Protein AF-A0A2U1LXU2-F1 (afdb_monomer)

Radius of gyration: 12.13 Å; Cα contacts (8 Å, |Δi|>4): 63; chains: 1; bounding box: 36×24×26 Å

Sequence (59 aa):
MFHNYLGCVKYPQGRCFVRPSGTEDAVRVYAEANIQETADELAFSFSKVVDQFLGFSSS

InterPro domains:
  IPR005843 Alpha-D-phosphohexomutase, C-terminal [PF00408] (10-43)
  IPR036900 Alpha-D-phosphohexomutase, C-terminal domain superfamily [SSF55957] (9-55)

Nearest PDB structures (foldseek):
  2dkc-assembly1_A  TM=9.296E-01  e=2.008E-03  Candida albicans
  2dkd-assembly2_B  TM=9.382E-01  e=4.775E-03  Candida albicans
  5oaw-assembly1_A  TM=9.546E-01  e=8.139E-03  Aspergillus lentulus
  5oaw-assembly2_B  TM=9.506E-01  e=1.387E-02  Aspergillus lentulus
  2gia-assembly1_G  TM=4.651E-01  e=4.892E+00  Trypanosoma brucei brucei TREU927

Structure (mmCIF, N/CA/C/O backbone):
data_AF-A0A2U1LXU2-F1
#
_entry.id   AF-A0A2U1LXU2-F1
#
loop_
_atom_site.group_PDB
_atom_site.id
_atom_site.type_symbol
_atom_site.label_atom_id
_atom_site.label_alt_id
_atom_site.label_comp_id
_atom_site.label_asym_id
_atom_site.label_entity_id
_atom_site.label_seq_id
_atom_site.pdbx_PDB_ins_code
_atom_site.Cartn_x
_atom_site.Cartn_y
_atom_site.Cartn_z
_atom_site.occupancy
_atom_site.B_iso_or_equiv
_atom_site.auth_seq_id
_atom_site.auth_comp_id
_atom_site.auth_asym_id
_atom_site.auth_atom_id
_atom_site.pdbx_PDB_model_num
ATOM 1 N N . MET A 1 1 ? -5.595 -8.338 -17.703 1.00 39.56 1 MET A N 1
ATOM 2 C CA . MET A 1 1 ? -6.268 -9.147 -16.662 1.00 39.56 1 MET A CA 1
ATOM 3 C C . MET A 1 1 ? -5.478 -8.971 -15.371 1.00 39.56 1 MET A C 1
ATOM 5 O O . MET A 1 1 ? -4.513 -9.685 -15.153 1.00 39.56 1 MET A O 1
ATOM 9 N N . PHE A 1 2 ? -5.787 -7.935 -14.587 1.00 42.41 2 PHE A N 1
ATOM 10 C CA . PHE A 1 2 ? -5.069 -7.637 -13.343 1.00 42.41 2 PHE A CA 1
ATOM 11 C C . PHE A 1 2 ? -5.698 -8.429 -12.188 1.00 42.41 2 PHE A C 1
ATOM 13 O O . PHE A 1 2 ? -6.912 -8.361 -11.984 1.00 42.41 2 PHE A O 1
ATOM 20 N N . HIS A 1 3 ? -4.867 -9.210 -11.492 1.00 44.03 3 HIS A N 1
ATOM 21 C CA . HIS A 1 3 ? -5.203 -10.077 -10.358 1.00 44.03 3 HIS A CA 1
ATOM 22 C C . HIS A 1 3 ? -6.067 -9.355 -9.309 1.00 44.03 3 HIS A C 1
ATOM 24 O O . HIS A 1 3 ? -5.566 -8.555 -8.530 1.00 44.03 3 HIS A O 1
ATOM 30 N N . ASN A 1 4 ? -7.365 -9.669 -9.276 1.00 44.56 4 ASN A N 1
ATOM 31 C CA . ASN A 1 4 ? -8.340 -9.104 -8.332 1.00 44.56 4 ASN A CA 1
ATOM 32 C C . ASN A 1 4 ? -8.599 -9.988 -7.091 1.00 44.56 4 ASN A C 1
ATOM 34 O O . ASN A 1 4 ? -9.447 -9.658 -6.272 1.00 44.56 4 ASN A O 1
ATOM 3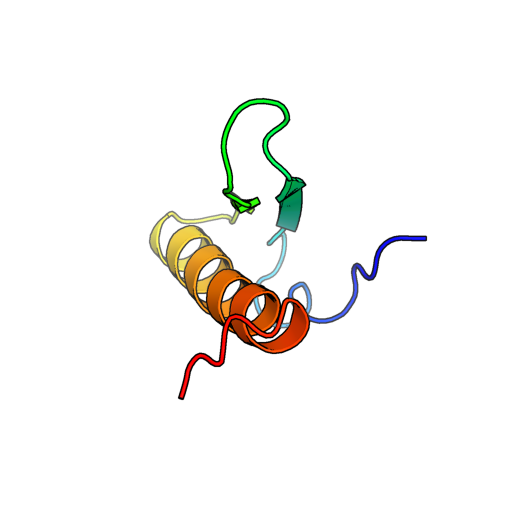8 N N . TYR A 1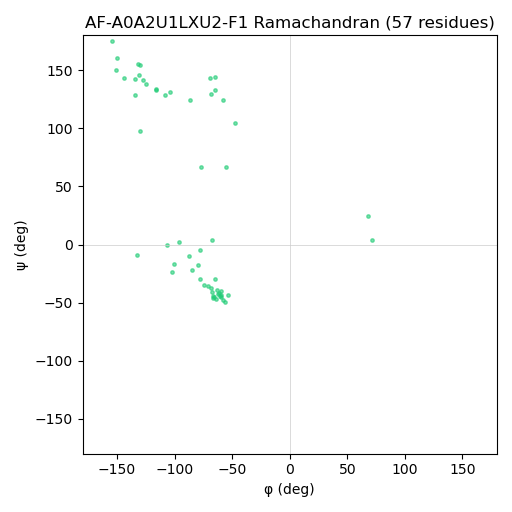 5 ? -7.916 -11.127 -6.933 1.00 45.41 5 TYR A N 1
ATOM 39 C CA . TYR A 1 5 ? -8.467 -12.221 -6.115 1.00 45.41 5 TYR A CA 1
ATOM 40 C C . TYR A 1 5 ? -7.845 -12.477 -4.736 1.00 45.41 5 TYR A C 1
ATOM 42 O O . TYR A 1 5 ? -8.343 -13.344 -4.028 1.00 45.41 5 TYR A O 1
ATOM 50 N N . LEU A 1 6 ? -6.822 -11.738 -4.297 1.00 49.28 6 LEU A N 1
ATOM 51 C CA . LEU A 1 6 ? -6.168 -12.037 -3.008 1.00 49.28 6 LEU A CA 1
ATOM 52 C C . LEU A 1 6 ? -6.600 -11.147 -1.827 1.00 49.28 6 LEU A C 1
ATOM 54 O O . LEU A 1 6 ? -6.413 -11.550 -0.684 1.00 49.28 6 LEU A O 1
ATOM 58 N N . GLY A 1 7 ? -7.235 -9.992 -2.062 1.00 46.41 7 GLY A N 1
ATOM 59 C CA . GLY A 1 7 ? -7.644 -9.067 -0.987 1.00 46.41 7 GLY A CA 1
ATOM 60 C C . GLY A 1 7 ? -9.131 -9.096 -0.600 1.00 46.41 7 GLY A C 1
ATOM 61 O O . GLY A 1 7 ? -9.478 -8.742 0.523 1.00 46.41 7 GLY A O 1
ATOM 62 N N . CYS A 1 8 ? -10.02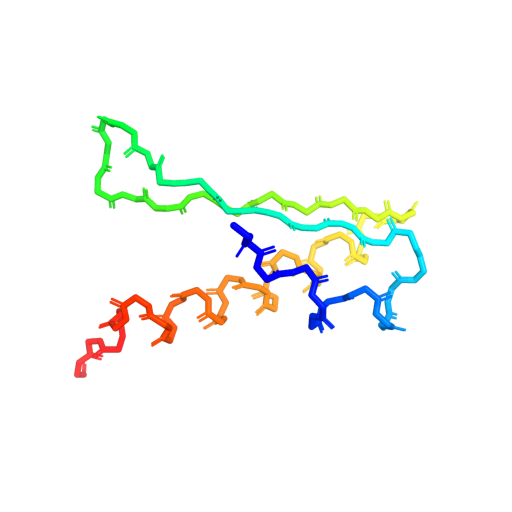4 -9.530 -1.501 1.00 44.47 8 CYS A N 1
ATOM 63 C CA . CYS A 1 8 ? -11.469 -9.295 -1.347 1.00 44.47 8 CYS A CA 1
ATOM 64 C C . CYS A 1 8 ? -12.179 -10.255 -0.370 1.00 44.47 8 CYS A C 1
ATOM 66 O O . CYS A 1 8 ? -13.285 -9.962 0.075 1.00 44.47 8 CYS A O 1
ATOM 68 N N . VAL A 1 9 ? -11.572 -11.398 -0.024 1.00 51.59 9 VAL A N 1
ATOM 69 C CA . VAL A 1 9 ? -12.226 -12.413 0.830 1.00 51.59 9 VAL A CA 1
ATOM 70 C C . VAL A 1 9 ? -12.197 -12.015 2.309 1.00 51.59 9 VAL A C 1
ATOM 72 O O . VAL A 1 9 ? -13.101 -12.364 3.061 1.00 51.59 9 VAL A O 1
ATOM 75 N N . LYS A 1 10 ? -11.173 -11.264 2.733 1.00 60.38 10 LYS A N 1
ATOM 76 C CA . LYS A 1 10 ? -10.990 -10.865 4.137 1.00 60.38 10 LYS A CA 1
ATOM 77 C C . LYS A 1 10 ? -11.767 -9.597 4.506 1.00 60.38 10 LYS A C 1
ATOM 79 O O . LYS A 1 10 ? -12.079 -9.394 5.674 1.00 60.38 10 LYS A O 1
ATOM 84 N N . TYR A 1 11 ? -12.111 -8.779 3.512 1.00 64.81 11 TYR A N 1
ATOM 85 C CA . TYR A 1 11 ? -12.760 -7.486 3.697 1.00 64.81 11 TYR A CA 1
ATOM 86 C C . TYR A 1 11 ? -13.981 -7.392 2.778 1.00 64.81 11 TYR A C 1
ATOM 88 O O . TYR A 1 11 ? -13.821 -7.101 1.590 1.00 64.81 11 TYR A O 1
ATOM 96 N N . PRO A 1 12 ? -15.203 -7.665 3.275 1.00 62.59 12 PRO A N 1
ATOM 97 C CA . PRO A 1 12 ? -16.399 -7.539 2.454 1.00 62.59 12 PRO A CA 1
ATOM 98 C C . PRO A 1 12 ? -16.495 -6.100 1.931 1.00 62.59 12 PRO A C 1
ATOM 100 O O . PRO A 1 12 ? -16.452 -5.152 2.708 1.00 62.59 12 PRO A O 1
ATOM 103 N N . GLN A 1 13 ? -16.591 -5.954 0.605 1.00 72.62 13 GLN A N 1
ATOM 104 C CA . GLN A 1 13 ? -16.554 -4.678 -0.136 1.00 72.62 13 GLN A CA 1
ATOM 105 C C . GLN A 1 13 ? -15.193 -3.962 -0.198 1.00 72.62 13 GLN A C 1
ATOM 107 O O . GLN A 1 13 ? -15.108 -2.890 -0.789 1.00 72.62 13 GLN A O 1
ATOM 112 N N . GLY A 1 14 ? -14.122 -4.556 0.331 1.00 76.81 14 GLY A N 1
ATOM 113 C CA . GLY A 1 14 ? -12.773 -4.017 0.198 1.00 76.81 14 GLY A CA 1
ATOM 114 C C . GLY A 1 14 ? -12.276 -4.100 -1.246 1.00 76.81 14 GLY A C 1
ATOM 115 O O . GLY A 1 14 ? -12.336 -5.164 -1.872 1.00 76.81 14 GLY A O 1
ATOM 116 N N . ARG A 1 15 ? -11.766 -2.989 -1.781 1.00 83.50 15 ARG A N 1
ATOM 117 C CA . ARG A 1 15 ? -11.130 -2.931 -3.106 1.00 83.50 15 ARG A CA 1
ATOM 118 C C . ARG A 1 15 ? -9.760 -2.298 -2.978 1.00 83.50 15 ARG A C 1
ATOM 120 O O . ARG A 1 15 ? -9.566 -1.361 -2.213 1.00 83.50 15 ARG A O 1
ATOM 127 N N . CYS A 1 16 ? -8.808 -2.815 -3.738 1.00 86.00 16 CYS A N 1
ATOM 128 C CA . CYS A 1 16 ? -7.472 -2.250 -3.809 1.00 86.00 16 CYS A CA 1
ATOM 129 C C . CYS A 1 16 ? -6.925 -2.369 -5.226 1.00 86.00 16 CYS A C 1
ATOM 131 O O . CYS A 1 16 ? -7.193 -3.341 -5.935 1.00 86.00 16 CYS A O 1
ATOM 133 N N . PHE A 1 17 ? -6.179 -1.358 -5.651 1.00 85.62 17 PHE A N 1
ATOM 134 C CA . PHE A 1 17 ? -5.498 -1.365 -6.935 1.00 85.62 17 PHE A CA 1
ATOM 135 C C . PHE A 1 17 ? -4.221 -0.537 -6.870 1.00 85.62 17 PHE A C 1
ATOM 137 O O . PHE A 1 17 ? -4.014 0.293 -5.983 1.00 85.62 17 PHE A O 1
ATOM 144 N N . VAL A 1 18 ? -3.347 -0.799 -7.832 1.00 88.50 18 VAL A N 1
ATOM 145 C CA . VAL A 1 18 ? -1.989 -0.274 -7.861 1.00 88.50 18 VAL A CA 1
ATOM 146 C C . VAL A 1 18 ? -1.772 0.444 -9.178 1.00 88.50 18 VAL A C 1
ATOM 148 O O . VAL A 1 18 ? -2.191 -0.044 -10.231 1.00 88.50 18 VAL A O 1
ATOM 151 N N . ARG A 1 19 ? -1.109 1.598 -9.127 1.00 90.25 19 ARG A N 1
ATOM 152 C CA . ARG A 1 19 ? -0.720 2.350 -10.317 1.00 90.25 19 ARG A CA 1
ATOM 153 C C . ARG A 1 19 ? 0.735 2.815 -10.202 1.00 90.25 19 ARG A C 1
ATOM 155 O O . ARG A 1 19 ? 1.069 3.467 -9.212 1.00 90.25 19 ARG A O 1
ATOM 162 N N . PRO A 1 20 ? 1.589 2.555 -11.205 1.00 88.69 20 PRO A N 1
ATOM 163 C CA . PRO A 1 20 ? 2.899 3.195 -11.262 1.00 88.69 20 PRO A CA 1
ATOM 164 C C . PRO A 1 20 ? 2.749 4.711 -11.463 1.00 88.69 20 PRO A C 1
ATOM 166 O O . PRO A 1 20 ? 1.836 5.168 -12.163 1.00 88.69 20 PRO A O 1
ATOM 169 N N . SER A 1 21 ? 3.628 5.498 -10.840 1.00 87.19 21 SER A N 1
ATOM 170 C CA . SER A 1 21 ? 3.749 6.924 -11.147 1.00 87.19 21 SER A CA 1
ATOM 171 C C . SER A 1 21 ? 4.332 7.102 -12.549 1.00 87.19 21 SER A C 1
ATOM 173 O O . SER A 1 21 ? 5.184 6.333 -12.979 1.00 87.19 21 SER A O 1
ATOM 175 N N . GLY A 1 22 ? 3.86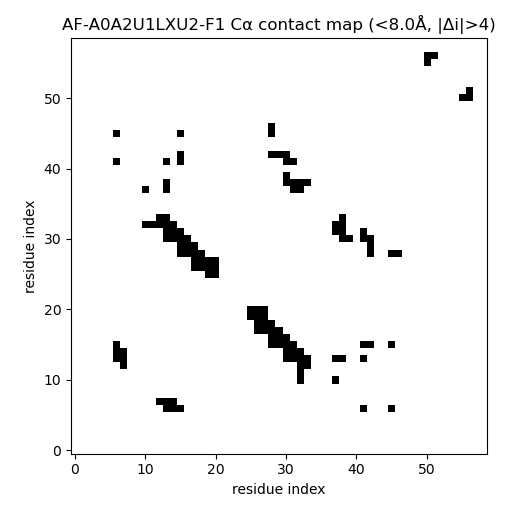2 8.116 -13.276 1.00 88.75 22 GLY A N 1
ATOM 176 C CA . GLY A 1 22 ? 4.423 8.473 -14.584 1.00 88.75 22 GLY A CA 1
ATOM 177 C C . GLY A 1 22 ? 5.600 9.447 -14.499 1.00 88.75 22 GLY A C 1
ATOM 178 O O . GLY A 1 22 ? 6.238 9.712 -15.511 1.00 88.75 22 GLY A O 1
ATOM 179 N N . THR A 1 23 ? 5.852 10.014 -13.318 1.00 90.69 23 THR A N 1
ATOM 180 C CA . THR A 1 23 ?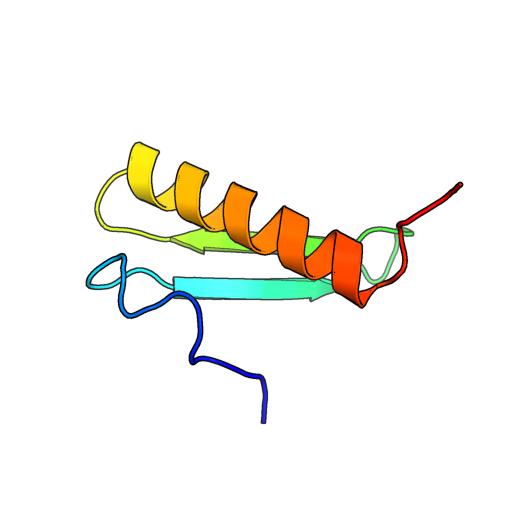 6.790 11.132 -13.115 1.00 90.69 23 THR A CA 1
ATOM 181 C C . THR A 1 23 ? 7.752 10.921 -11.952 1.00 90.69 23 THR A C 1
ATOM 183 O O . THR A 1 23 ? 8.673 11.710 -11.781 1.00 90.69 23 THR A O 1
ATOM 186 N N . GLU A 1 24 ? 7.546 9.885 -11.144 1.00 91.31 24 GLU A N 1
ATOM 187 C CA . GLU A 1 24 ? 8.393 9.551 -9.999 1.00 91.31 24 GLU A CA 1
ATOM 188 C C . GLU A 1 24 ? 8.764 8.077 -10.072 1.00 91.31 24 GLU A C 1
ATOM 190 O O . GLU A 1 24 ? 7.997 7.269 -10.601 1.00 91.31 24 GLU A O 1
ATOM 195 N N . ASP A 1 25 ? 9.894 7.724 -9.472 1.00 87.81 25 ASP A N 1
ATOM 196 C CA . ASP A 1 25 ? 10.256 6.331 -9.225 1.00 87.81 25 ASP A CA 1
ATOM 197 C C . ASP A 1 25 ? 9.463 5.794 -8.022 1.00 87.81 25 ASP A C 1
ATOM 199 O O . ASP A 1 25 ? 9.974 5.611 -6.922 1.00 87.81 25 ASP A O 1
ATOM 203 N N . ALA A 1 26 ? 8.146 5.679 -8.197 1.00 87.19 26 ALA A N 1
ATOM 204 C CA . ALA A 1 26 ? 7.224 5.293 -7.140 1.00 87.19 26 ALA A CA 1
ATOM 205 C C . ALA A 1 26 ? 6.001 4.561 -7.693 1.00 87.19 26 ALA A C 1
ATOM 207 O O . ALA A 1 26 ? 5.498 4.844 -8.785 1.00 87.19 26 ALA A O 1
ATOM 208 N N . VAL A 1 27 ? 5.457 3.663 -6.876 1.00 89.06 27 VAL A N 1
ATOM 209 C CA . VAL A 1 27 ? 4.197 2.967 -7.137 1.00 89.06 27 VAL A CA 1
ATOM 210 C C . VAL A 1 27 ? 3.179 3.367 -6.076 1.00 89.06 27 VAL A C 1
ATOM 212 O O . VAL A 1 27 ? 3.483 3.398 -4.888 1.00 89.06 27 VAL A O 1
ATOM 215 N N . ARG A 1 28 ? 1.958 3.698 -6.507 1.00 89.25 28 ARG A N 1
ATOM 216 C CA . ARG A 1 28 ? 0.869 4.126 -5.625 1.00 89.25 28 ARG A CA 1
ATOM 217 C C . ARG A 1 28 ? -0.134 3.004 -5.438 1.00 89.25 28 ARG A C 1
ATOM 219 O O . ARG A 1 28 ? -0.609 2.423 -6.415 1.00 89.25 28 ARG A O 1
ATOM 226 N N . VAL A 1 29 ? -0.476 2.746 -4.183 1.00 89.38 29 VAL A N 1
ATOM 227 C CA . VAL A 1 29 ? -1.496 1.782 -3.777 1.00 89.38 29 VAL A CA 1
ATOM 228 C C . VAL A 1 29 ? -2.702 2.560 -3.271 1.00 89.38 29 VAL A C 1
ATOM 230 O O . VAL A 1 29 ? -2.563 3.436 -2.422 1.00 89.38 29 VAL A O 1
ATOM 233 N N . TYR A 1 30 ? -3.878 2.239 -3.797 1.00 88.19 30 TYR A N 1
ATOM 234 C CA . TYR A 1 30 ? -5.150 2.787 -3.340 1.00 88.19 30 TYR A CA 1
ATOM 235 C C . TYR A 1 30 ? -5.991 1.650 -2.779 1.00 88.19 30 TYR A C 1
ATOM 237 O O . TYR A 1 30 ? -6.091 0.594 -3.409 1.00 88.19 30 TYR A O 1
ATOM 245 N N . ALA A 1 31 ? -6.589 1.872 -1.612 1.00 89.69 31 ALA A N 1
ATOM 246 C CA . ALA A 1 31 ? -7.502 0.933 -0.985 1.00 89.69 31 ALA A CA 1
ATOM 247 C C . ALA A 1 31 ? -8.741 1.660 -0.463 1.00 89.69 31 ALA A C 1
ATOM 249 O O . ALA A 1 31 ? -8.655 2.776 0.047 1.00 89.69 31 ALA A O 1
ATOM 250 N N . GLU A 1 32 ? -9.885 1.005 -0.587 1.00 87.50 32 GLU A N 1
ATOM 251 C CA . GLU A 1 32 ? -11.155 1.435 -0.016 1.00 87.50 32 GLU A CA 1
ATOM 252 C C . GLU A 1 32 ? -11.795 0.262 0.729 1.00 87.50 32 GLU A C 1
ATOM 254 O O . GLU A 1 32 ? -11.661 -0.900 0.329 1.00 87.50 32 GLU A O 1
ATOM 259 N N . ALA A 1 33 ? -12.486 0.576 1.822 1.00 87.50 33 ALA A N 1
ATOM 260 C CA . ALA A 1 33 ? -13.267 -0.360 2.617 1.00 87.50 33 ALA A CA 1
ATOM 261 C C . ALA A 1 33 ? -14.379 0.392 3.366 1.00 87.50 33 ALA A C 1
ATOM 263 O O . ALA A 1 33 ? -14.442 1.619 3.337 1.00 87.50 33 ALA A O 1
ATOM 264 N N . ASN A 1 34 ? -15.247 -0.352 4.056 1.00 84.94 34 ASN A N 1
ATOM 265 C CA . ASN A 1 34 ? -16.390 0.211 4.782 1.00 84.94 34 ASN A CA 1
ATOM 266 C C . ASN A 1 34 ? -15.986 1.131 5.954 1.00 84.94 34 ASN A C 1
ATOM 268 O O . ASN A 1 34 ? -16.709 2.064 6.287 1.00 84.94 34 ASN A O 1
ATOM 272 N N . ILE A 1 35 ? -14.833 0.876 6.578 1.00 87.75 35 ILE A N 1
ATOM 273 C CA . ILE A 1 35 ? -14.264 1.728 7.629 1.00 87.75 35 ILE A CA 1
ATOM 274 C C . ILE A 1 35 ? -12.791 2.008 7.343 1.00 87.75 35 ILE A C 1
ATOM 276 O O . ILE A 1 35 ? -12.117 1.221 6.674 1.00 87.75 35 ILE A O 1
ATOM 280 N N . GLN A 1 36 ? -12.301 3.125 7.879 1.00 88.81 36 GLN A N 1
ATOM 281 C CA . GLN A 1 36 ? -10.943 3.610 7.647 1.00 88.81 36 GLN A CA 1
ATOM 282 C C . GLN A 1 36 ? -9.880 2.592 8.071 1.00 88.81 36 GLN A C 1
ATOM 284 O O . GLN A 1 36 ? -9.028 2.254 7.260 1.00 88.81 36 GLN A O 1
ATOM 289 N N . GLU A 1 37 ? -10.002 2.018 9.273 1.00 89.00 37 GLU A N 1
ATOM 290 C CA . GLU A 1 37 ? -9.061 1.004 9.778 1.00 89.00 37 GLU A CA 1
ATOM 291 C C . GLU A 1 37 ? -8.894 -0.157 8.791 1.00 89.00 37 GLU A C 1
ATOM 293 O O . GLU A 1 37 ? -7.785 -0.576 8.475 1.00 89.00 37 GLU A O 1
ATOM 298 N N . THR A 1 38 ? -10.002 -0.627 8.220 1.00 86.62 38 THR A N 1
ATOM 299 C CA . THR A 1 38 ? -9.994 -1.707 7.235 1.00 86.62 38 THR A CA 1
ATOM 300 C C . THR A 1 38 ? -9.343 -1.298 5.913 1.00 86.62 38 THR A C 1
ATOM 302 O O . THR A 1 38 ? -8.658 -2.106 5.285 1.00 86.62 38 THR A O 1
ATOM 305 N N . ALA A 1 39 ? -9.551 -0.056 5.472 1.00 87.50 39 ALA A N 1
ATOM 306 C CA . ALA A 1 39 ? -8.921 0.466 4.262 1.00 87.50 39 ALA A CA 1
ATOM 307 C C . ALA A 1 39 ? -7.402 0.608 4.451 1.00 87.50 39 ALA A C 1
ATOM 309 O O . ALA A 1 39 ? -6.639 0.230 3.560 1.00 87.50 39 ALA A O 1
ATOM 310 N N . ASP A 1 40 ? -6.971 1.069 5.626 1.00 89.31 40 ASP A N 1
ATOM 311 C CA . ASP A 1 40 ? -5.561 1.219 5.987 1.00 89.31 40 ASP A CA 1
ATOM 312 C C . ASP A 1 40 ? -4.859 -0.142 6.083 1.00 89.31 40 ASP A C 1
ATOM 314 O O . ASP A 1 40 ? -3.786 -0.336 5.502 1.00 89.31 40 ASP A O 1
ATOM 318 N N . GLU A 1 41 ? -5.483 -1.127 6.739 1.00 89.38 41 GLU A N 1
ATOM 319 C CA . GLU A 1 41 ? -4.970 -2.501 6.790 1.00 89.38 41 GLU A CA 1
ATOM 320 C C . GLU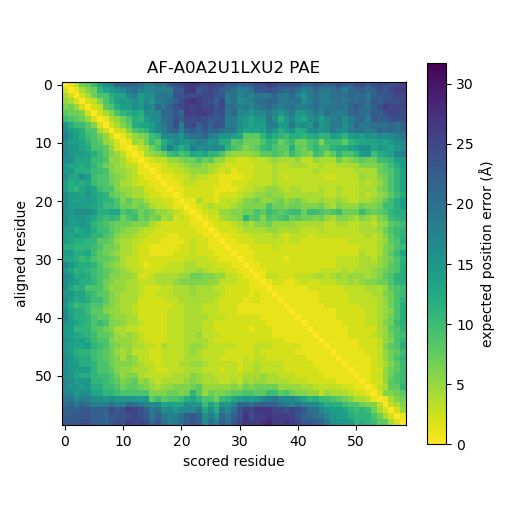 A 1 41 ? -4.836 -3.112 5.388 1.00 89.38 41 GLU A C 1
ATOM 322 O O . GLU A 1 41 ? -3.818 -3.741 5.070 1.00 89.38 41 GLU A O 1
ATOM 327 N N . LEU A 1 42 ? -5.840 -2.900 4.529 1.00 87.94 42 LEU A N 1
ATOM 328 C CA . LEU A 1 42 ? -5.830 -3.381 3.151 1.00 87.94 42 LEU A CA 1
ATOM 329 C C . LEU A 1 42 ? -4.703 -2.722 2.343 1.00 87.94 42 LEU A C 1
ATOM 331 O O . LEU A 1 42 ? -3.941 -3.432 1.682 1.00 87.94 42 LEU A O 1
ATOM 335 N N . ALA A 1 43 ? -4.550 -1.396 2.429 1.00 88.75 43 ALA A N 1
ATOM 336 C CA . ALA A 1 43 ? -3.477 -0.654 1.764 1.00 88.75 43 ALA A CA 1
ATOM 337 C C . ALA A 1 43 ? -2.090 -1.128 2.213 1.00 88.75 43 ALA A C 1
ATOM 339 O O . ALA A 1 43 ? -1.211 -1.369 1.379 1.00 88.75 43 ALA A O 1
ATOM 340 N N . PHE A 1 44 ? -1.893 -1.308 3.520 1.00 88.75 44 PHE A N 1
ATOM 341 C CA . PHE A 1 44 ? -0.621 -1.744 4.087 1.00 88.75 44 PHE A CA 1
ATOM 342 C C . PHE A 1 44 ? -0.266 -3.175 3.678 1.00 88.75 44 PHE A C 1
ATOM 344 O O . PHE A 1 44 ? 0.853 -3.441 3.231 1.00 88.75 44 PHE A O 1
ATOM 351 N N . SER A 1 45 ? -1.228 -4.098 3.765 1.00 87.75 45 SER A N 1
ATOM 352 C CA . SER A 1 45 ? -1.022 -5.481 3.337 1.00 87.75 45 SER A CA 1
ATOM 353 C C . SER A 1 45 ? -0.691 -5.561 1.848 1.00 87.75 45 SER A C 1
ATOM 355 O O . SER A 1 45 ? 0.200 -6.317 1.464 1.00 87.75 45 SER A O 1
ATOM 357 N N . PHE A 1 46 ? -1.377 -4.787 1.004 1.00 86.88 46 PHE A N 1
ATOM 358 C CA . PHE A 1 46 ? -1.123 -4.789 -0.435 1.00 86.88 46 PHE A CA 1
ATOM 359 C C . PHE A 1 46 ? 0.216 -4.132 -0.785 1.00 86.88 46 PHE A C 1
ATOM 361 O O . PHE A 1 46 ? 0.921 -4.627 -1.660 1.00 86.88 46 PHE A O 1
ATOM 368 N N . SER A 1 47 ? 0.618 -3.083 -0.062 1.00 87.12 47 SER A N 1
ATOM 369 C CA . SER A 1 47 ? 1.926 -2.436 -0.236 1.00 87.12 47 SER A CA 1
ATOM 370 C C . SER A 1 47 ? 3.081 -3.410 0.009 1.00 87.12 47 SER A C 1
ATOM 372 O O . SER A 1 47 ? 4.021 -3.439 -0.778 1.00 87.12 47 SER A O 1
ATOM 374 N N . LYS A 1 48 ? 2.978 -4.284 1.021 1.00 86.12 48 LYS A N 1
ATOM 375 C CA . LYS A 1 48 ? 3.965 -5.357 1.260 1.00 86.12 48 LYS A CA 1
ATOM 376 C C . LYS A 1 48 ? 4.044 -6.368 0.118 1.00 86.12 48 LYS A C 1
ATOM 378 O O . LYS A 1 48 ? 5.124 -6.841 -0.217 1.00 86.12 48 LYS A O 1
ATOM 383 N N . VAL A 1 49 ? 2.900 -6.721 -0.470 1.00 86.06 49 VAL A N 1
ATOM 384 C CA . VAL A 1 49 ? 2.863 -7.629 -1.625 1.00 86.06 49 VAL A CA 1
ATOM 385 C C . VAL A 1 49 ? 3.509 -6.962 -2.836 1.00 86.06 49 VAL A C 1
ATOM 387 O O . VAL A 1 49 ? 4.312 -7.587 -3.519 1.00 86.06 49 VAL A O 1
ATOM 390 N N . VAL A 1 50 ? 3.193 -5.690 -3.086 1.00 85.00 50 VAL A N 1
ATOM 391 C C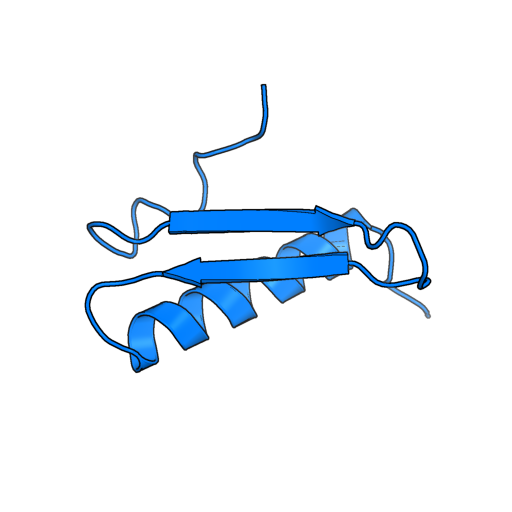A . VAL A 1 50 ? 3.779 -4.906 -4.180 1.00 85.00 50 VAL A CA 1
ATOM 392 C C . VAL A 1 50 ? 5.294 -4.784 -4.017 1.00 85.00 50 VAL A C 1
ATOM 394 O O . VAL A 1 50 ? 6.011 -5.022 -4.982 1.00 85.00 50 VAL A O 1
ATOM 397 N N . ASP A 1 51 ? 5.779 -4.495 -2.811 1.00 85.00 51 ASP A N 1
ATOM 398 C CA . ASP A 1 51 ? 7.208 -4.440 -2.484 1.00 85.00 51 ASP A CA 1
ATOM 399 C C . ASP A 1 51 ? 7.933 -5.759 -2.814 1.00 85.00 51 ASP A C 1
ATOM 401 O O . ASP A 1 51 ? 8.918 -5.769 -3.558 1.00 85.00 51 ASP A O 1
ATOM 405 N N . GLN A 1 52 ? 7.367 -6.889 -2.371 1.00 83.69 52 GLN A N 1
ATOM 406 C CA . GLN A 1 52 ? 7.897 -8.222 -2.665 1.00 83.69 52 GLN A CA 1
ATOM 407 C C . GLN A 1 52 ? 7.900 -8.533 -4.172 1.00 83.69 52 GLN A C 1
ATOM 409 O O . GLN A 1 52 ? 8.866 -9.095 -4.684 1.00 83.69 52 GLN A O 1
ATOM 414 N N . PHE A 1 53 ? 6.832 -8.183 -4.895 1.00 81.25 53 PHE A N 1
ATOM 415 C CA . PHE A 1 53 ? 6.700 -8.482 -6.327 1.00 81.25 53 PHE A CA 1
ATOM 416 C C . PHE A 1 53 ? 7.570 -7.597 -7.219 1.00 81.25 53 PHE A C 1
ATOM 418 O O . PHE A 1 53 ? 8.053 -8.061 -8.249 1.00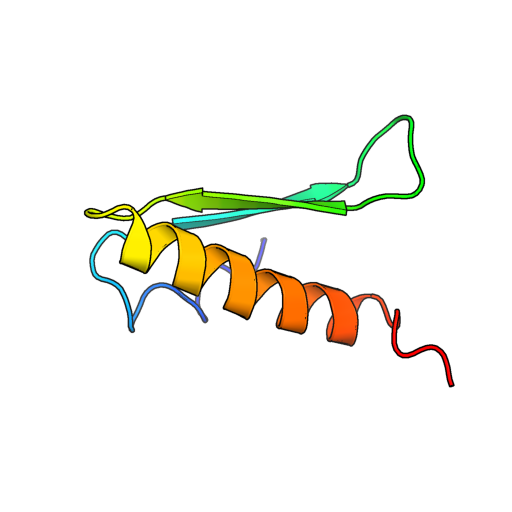 81.25 53 PHE A O 1
ATOM 425 N N . LEU A 1 54 ? 7.753 -6.330 -6.849 1.00 78.50 54 LEU A N 1
ATOM 426 C CA . LEU A 1 54 ? 8.616 -5.400 -7.576 1.00 78.50 54 LEU A CA 1
ATOM 427 C C . LEU A 1 54 ? 10.099 -5.631 -7.275 1.00 78.50 54 LEU A C 1
ATOM 429 O O . LEU A 1 54 ? 10.947 -5.002 -7.901 1.00 78.50 54 LEU A O 1
ATOM 433 N N . GLY A 1 55 ? 10.419 -6.545 -6.353 1.00 64.62 55 GLY A N 1
ATOM 434 C CA . GLY A 1 55 ? 11.798 -6.841 -5.995 1.00 64.62 55 GLY A CA 1
ATOM 435 C C . GLY A 1 55 ? 12.470 -5.682 -5.265 1.00 64.62 55 GLY A C 1
ATOM 436 O O . GLY A 1 55 ? 13.694 -5.617 -5.248 1.00 64.62 55 GLY A O 1
ATOM 437 N N . PHE A 1 56 ? 11.693 -4.806 -4.612 1.00 60.22 56 PHE A N 1
ATOM 438 C CA . PHE A 1 56 ? 12.231 -3.814 -3.674 1.00 60.22 56 PHE A CA 1
ATOM 439 C C . PHE A 1 56 ? 12.805 -4.452 -2.403 1.00 60.22 56 PHE A C 1
ATOM 441 O O . PHE A 1 56 ? 13.305 -3.727 -1.543 1.00 60.22 56 PHE A O 1
ATOM 448 N N . SER A 1 57 ? 12.831 -5.794 -2.332 1.00 51.91 57 SER A N 1
ATOM 449 C CA . SER A 1 57 ? 13.798 -6.593 -1.568 1.00 51.91 57 SER A CA 1
ATOM 450 C C . SER A 1 57 ? 15.235 -6.241 -1.976 1.00 51.91 57 SER A C 1
ATOM 452 O O . SER A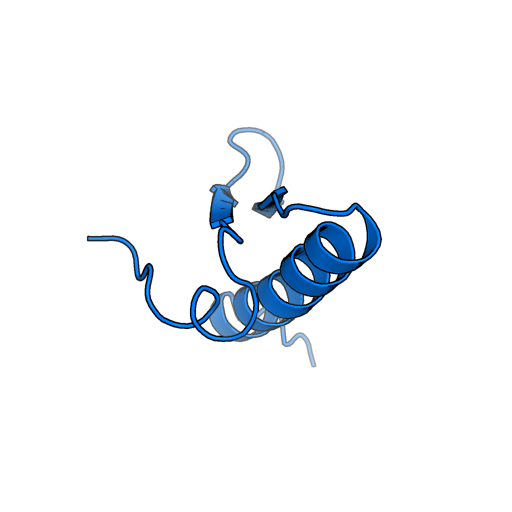 1 57 ? 15.969 -7.018 -2.582 1.00 51.91 57 SER A O 1
ATOM 454 N N . SER A 1 58 ? 15.604 -5.014 -1.642 1.00 50.97 58 SER A N 1
ATOM 455 C CA . SER A 1 58 ? 16.956 -4.545 -1.471 1.00 50.97 58 SER A CA 1
ATOM 456 C C . SER A 1 58 ? 17.517 -5.319 -0.283 1.00 50.97 58 SER A C 1
ATOM 458 O O . SER A 1 58 ? 16.829 -5.489 0.726 1.00 50.97 58 SER A O 1
ATOM 460 N N . SER A 1 59 ? 18.724 -5.835 -0.477 1.00 45.66 59 SER A N 1
ATOM 461 C CA . SER A 1 59 ? 19.585 -6.519 0.487 1.00 45.66 59 SER A CA 1
ATOM 462 C C . SER A 1 59 ? 19.560 -5.972 1.914 1.00 45.66 59 SER A C 1
ATOM 464 O O . SER A 1 59 ? 19.425 -4.740 2.084 1.00 45.66 59 SER A O 1
#

Solvent-accessible surface area (backbone atoms only — not comparable to full-atom values): 3743 Å² total; per-residue (Å²): 139,80,90,75,78,87,63,42,85,84,31,82,82,33,47,73,55,75,45,74,48,94,86,52,104,49,72,46,73,48,45,45,38,93,44,66,72,57,15,51,53,49,33,52,57,48,48,54,52,50,37,61,73,71,53,67,72,65,130

Mean predicted aligned error: 8.19 Å

Secondary structure (DSSP, 8-state):
-----SSTTTSTT-EEEEEE-SSSS-EEEEEE-SSHHHHHHHHHHHHHHHHHHHT----

pLDDT: mean 76.45, std 16.97, range [39.56, 91.31]

Foldseek 3Di:
DDDFPDQCPVAPVKGKDKDQDPPDNDIDIFIDGPDPVSRVVSRVVVVVVVCVVVCVVDD

Organism: Artemisia annua (NCBI:txid35608)